Protein AF-A0A1J3JGH9-F1 (afdb_monomer_lite)

pLDDT: mean 84.12, std 10.74, range [33.66, 92.19]

Secondary structure (DSSP, 8-state):
---TTS-HHHHHHHHHHTT--HHHHHHHH-HHHHHHHHHHHHHH-SEEEES-HHIIIIIGGGSTT--HHHHHHHHHHHHTT---TT---PEEEE--TT---

Radius of gyration: 16.02 Å; chains: 1; bounding box: 38×38×42 Å

Foldseek 3Di:
DPPPPAQLVRVQVVVVVVVDDPVVVCVVPVSVVRLVVVLVCQQPAQADEEQDPCCVPPHVVVHPLADPVVQVVLVVCVVVVHDPPPDHGHHYHHDHPPDDD

Organism: Noccaea caerulescens (NCBI:txid107243)

InterPro domains:
  IPR044161 Sucrose-phosphate synthase [PTHR46039] (1-101)

Structure (mmCIF, N/CA/C/O backbone):
data_AF-A0A1J3JGH9-F1
#
_entry.id   AF-A0A1J3JGH9-F1
#
loop_
_atom_site.group_PDB
_atom_site.id
_atom_site.type_symbol
_atom_site.label_atom_id
_atom_site.label_alt_id
_atom_site.label_comp_id
_atom_site.label_asym_id
_atom_site.label_entity_id
_atom_site.label_seq_id
_atom_site.pdbx_PDB_ins_code
_atom_site.Cartn_x
_atom_site.Cartn_y
_atom_site.Cartn_z
_atom_site.occupancy
_atom_site.B_iso_or_equiv
_atom_site.auth_seq_id
_atom_site.auth_comp_id
_atom_site.auth_asym_id
_atom_site.auth_atom_id
_atom_site.pdbx_PDB_model_num
ATOM 1 N N . VAL A 1 1 ? -15.929 12.089 5.093 1.00 33.66 1 VAL A N 1
ATOM 2 C CA . VAL A 1 1 ? -14.637 12.609 4.586 1.00 33.66 1 VAL A CA 1
ATOM 3 C C . VAL A 1 1 ? -13.702 11.424 4.376 1.00 33.66 1 VAL A C 1
ATOM 5 O O . VAL A 1 1 ? -13.221 10.865 5.353 1.00 33.66 1 VAL A O 1
ATOM 8 N N . PHE A 1 2 ? -13.534 10.970 3.128 1.00 36.50 2 PHE A N 1
ATOM 9 C CA . PHE A 1 2 ? -12.484 10.017 2.749 1.00 36.50 2 PHE A CA 1
ATOM 10 C C . PHE A 1 2 ? -11.197 10.830 2.607 1.00 36.50 2 PHE A C 1
ATOM 12 O O . PHE A 1 2 ? -11.030 11.549 1.628 1.00 36.50 2 PHE A O 1
ATOM 19 N N . THR A 1 3 ? -10.314 10.807 3.600 1.00 47.06 3 THR A N 1
ATOM 20 C CA . THR A 1 3 ? -8.988 11.402 3.418 1.00 47.06 3 THR A CA 1
ATOM 21 C C . THR A 1 3 ? -8.196 10.465 2.511 1.00 47.06 3 THR A C 1
ATOM 23 O O . THR A 1 3 ? -7.760 9.407 2.961 1.00 47.06 3 THR A O 1
ATOM 26 N N . GLY A 1 4 ? -8.021 10.832 1.239 1.00 55.53 4 GLY A N 1
ATOM 27 C CA . GLY A 1 4 ? -7.215 10.097 0.249 1.00 55.53 4 GLY A CA 1
ATOM 28 C C . GLY A 1 4 ? -5.706 10.078 0.538 1.00 55.53 4 GLY A C 1
ATOM 29 O O . GLY A 1 4 ? -4.923 9.883 -0.375 1.00 55.53 4 GLY A O 1
ATOM 30 N N . HIS A 1 5 ? -5.306 10.328 1.787 1.00 61.62 5 HIS A N 1
ATOM 31 C CA . HIS A 1 5 ? -3.917 10.380 2.256 1.00 61.62 5 HIS A CA 1
ATOM 32 C C . HIS A 1 5 ? -3.462 9.099 2.968 1.00 61.62 5 HIS A C 1
ATOM 34 O O . HIS A 1 5 ? -2.280 8.954 3.255 1.00 61.62 5 HIS A O 1
ATOM 40 N N . SER A 1 6 ? -4.387 8.203 3.318 1.00 72.00 6 SER A N 1
ATOM 41 C CA . SER A 1 6 ? -4.081 7.035 4.151 1.00 72.00 6 SER A CA 1
ATOM 42 C C . SER A 1 6 ? -4.656 5.793 3.499 1.00 72.00 6 SER A C 1
ATOM 44 O O . SER A 1 6 ? -5.871 5.744 3.267 1.00 72.00 6 SER A O 1
ATOM 46 N N . LEU A 1 7 ? -3.815 4.798 3.227 1.00 84.19 7 LEU A N 1
ATOM 47 C CA . LEU A 1 7 ? -4.241 3.466 2.796 1.00 84.19 7 LEU A CA 1
ATOM 48 C C . LEU A 1 7 ? -5.062 2.761 3.890 1.00 84.19 7 LEU A C 1
ATOM 50 O O . LEU A 1 7 ? -5.011 3.127 5.067 1.00 84.19 7 LEU A O 1
ATOM 54 N N . GLY A 1 8 ? -5.850 1.754 3.514 1.00 87.50 8 GLY A N 1
ATOM 55 C CA . GLY A 1 8 ? -6.713 1.010 4.428 1.00 87.50 8 GLY A CA 1
ATOM 56 C C . GLY A 1 8 ? -5.967 0.367 5.603 1.00 87.50 8 GLY A C 1
ATOM 57 O O . GLY A 1 8 ? -6.445 0.468 6.736 1.00 87.50 8 GLY A O 1
ATO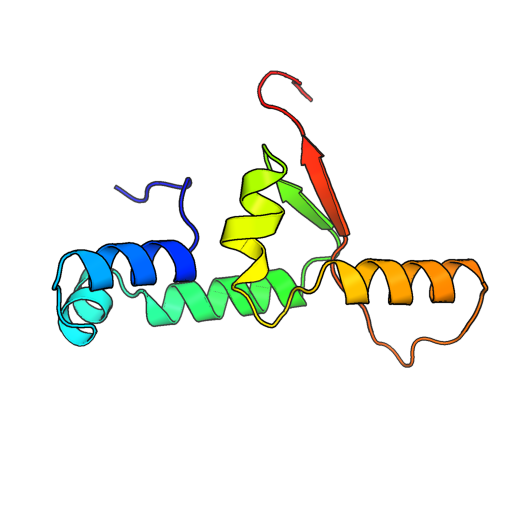M 58 N N . ARG A 1 9 ? -4.794 -0.242 5.368 1.00 88.25 9 ARG A N 1
ATOM 59 C CA . ARG A 1 9 ? -3.975 -0.874 6.422 1.00 88.25 9 ARG A CA 1
ATOM 60 C C . ARG A 1 9 ? -3.392 0.160 7.398 1.00 88.25 9 ARG A C 1
ATOM 62 O O . ARG A 1 9 ? -3.563 -0.006 8.604 1.00 88.25 9 ARG A O 1
ATOM 69 N N . ASP A 1 10 ? -2.820 1.260 6.898 1.00 88.62 10 ASP A N 1
ATOM 70 C CA . ASP A 1 10 ? -2.329 2.376 7.734 1.00 88.62 10 ASP A CA 1
ATOM 71 C C . ASP A 1 10 ? -3.466 2.986 8.571 1.00 88.62 10 ASP A C 1
ATOM 73 O O . ASP A 1 10 ? -3.361 3.158 9.789 1.00 88.62 10 ASP A O 1
ATOM 77 N N . LYS A 1 11 ? -4.628 3.223 7.947 1.00 87.75 11 LYS A N 1
ATOM 78 C CA . LYS A 1 11 ? -5.788 3.772 8.652 1.00 87.75 11 LYS A CA 1
ATOM 79 C C . LYS A 1 11 ? -6.291 2.841 9.753 1.00 87.75 11 LYS A C 1
ATOM 81 O O . LYS A 1 11 ? -6.684 3.318 10.819 1.00 87.75 11 LYS A O 1
ATOM 86 N N . LEU A 1 12 ? -6.301 1.532 9.501 1.00 89.44 12 LEU A N 1
ATOM 87 C CA . LEU A 1 12 ? -6.674 0.533 10.497 1.00 89.44 12 LEU A CA 1
ATOM 88 C C . LEU A 1 12 ? -5.708 0.561 11.685 1.00 89.44 12 LEU A C 1
ATOM 90 O O . LEU A 1 12 ? -6.168 0.618 12.823 1.00 89.44 12 LEU A O 1
ATOM 94 N N . GLU A 1 13 ? -4.398 0.580 11.438 1.00 88.94 13 GLU A N 1
ATOM 95 C CA . GLU A 1 13 ? -3.387 0.639 12.497 1.00 88.94 13 GLU A CA 1
ATOM 96 C C . GLU A 1 13 ? -3.552 1.893 13.370 1.00 88.94 13 GLU A C 1
ATOM 98 O O . GLU A 1 13 ? -3.560 1.805 14.600 1.00 88.94 13 GLU A O 1
ATOM 103 N N . GLN A 1 14 ? -3.772 3.057 12.753 1.00 88.56 14 GLN A N 1
ATOM 104 C CA . GLN A 1 14 ? -4.020 4.307 13.477 1.00 88.56 14 GLN A CA 1
ATOM 105 C C . GLN A 1 14 ? -5.287 4.249 14.339 1.00 88.56 14 GLN A C 1
ATOM 107 O O . GLN A 1 14 ? -5.279 4.710 15.480 1.00 88.56 14 GLN A O 1
ATOM 112 N N . LEU A 1 15 ? -6.383 3.689 13.819 1.00 89.56 15 LEU A N 1
ATOM 113 C CA . LEU A 1 15 ? -7.644 3.586 14.560 1.00 89.56 15 LEU A CA 1
ATOM 114 C C . LEU A 1 15 ? -7.559 2.575 15.712 1.00 89.56 15 LEU A C 1
ATOM 116 O O . LEU A 1 15 ? -8.143 2.815 16.769 1.00 89.56 15 LEU A O 1
ATOM 120 N N . LEU A 1 16 ? -6.793 1.495 15.544 1.00 89.50 16 LEU A N 1
ATOM 121 C CA . LEU A 1 16 ? -6.509 0.545 16.621 1.00 89.50 16 LEU A CA 1
ATOM 122 C C . LEU A 1 16 ? -5.659 1.190 17.725 1.00 89.50 16 LEU A C 1
ATOM 124 O O . LEU A 1 16 ? -5.962 1.015 18.903 1.00 89.50 16 LEU A O 1
ATOM 128 N N . LYS A 1 17 ? -4.658 2.009 17.367 1.00 90.50 17 LYS A N 1
ATOM 129 C CA . LYS A 1 17 ? -3.866 2.793 18.338 1.00 90.50 17 LYS A CA 1
ATOM 130 C C . LYS A 1 17 ? -4.715 3.785 19.142 1.00 90.50 17 LYS A C 1
ATOM 132 O O . LYS A 1 17 ? -4.367 4.102 20.272 1.00 90.50 17 LYS A O 1
ATOM 137 N N . GLN A 1 18 ? -5.838 4.247 18.590 1.00 89.50 18 GLN A N 1
ATOM 138 C CA . GLN A 1 18 ? -6.809 5.101 19.290 1.00 89.50 18 GLN A CA 1
ATOM 139 C C . GLN A 1 18 ? -7.748 4.322 20.231 1.00 89.50 18 GLN A C 1
ATOM 141 O O . GLN A 1 18 ? -8.632 4.925 20.835 1.00 89.50 18 GLN A O 1
ATOM 146 N N . GLY A 1 19 ? -7.587 3.000 20.355 1.00 89.88 19 GLY A N 1
ATOM 147 C CA . GLY A 1 19 ? -8.369 2.164 21.269 1.00 89.88 19 GLY A CA 1
ATOM 148 C C . GLY A 1 19 ? -9.771 1.812 20.770 1.00 89.88 19 GLY A C 1
ATOM 149 O O . GLY A 1 19 ? -10.591 1.338 21.552 1.00 89.88 19 GLY A O 1
ATOM 150 N N . ARG A 1 20 ? -10.071 2.032 19.483 1.00 87.12 20 ARG A N 1
ATOM 151 C CA . ARG A 1 20 ? -11.365 1.646 18.908 1.00 87.12 20 ARG A CA 1
ATOM 152 C C . ARG A 1 20 ? -11.381 0.147 18.585 1.00 87.12 20 ARG A C 1
ATOM 154 O O . ARG A 1 20 ? -10.426 -0.341 17.975 1.00 87.12 20 ARG A O 1
ATOM 161 N N . PRO A 1 21 ? -12.453 -0.587 18.927 1.00 89.94 21 PRO A N 1
ATOM 162 C CA . PRO A 1 21 ? -12.564 -1.998 18.586 1.00 89.94 21 PRO A CA 1
ATOM 163 C C . PRO A 1 21 ? -12.673 -2.186 17.069 1.00 89.94 21 PRO A C 1
ATOM 165 O O . PRO A 1 21 ? -13.290 -1.389 16.352 1.00 89.94 21 PRO A O 1
ATOM 168 N N . LYS A 1 22 ? -12.065 -3.264 16.566 1.00 87.94 22 LYS A N 1
ATOM 169 C CA . LYS A 1 22 ? -11.966 -3.557 15.128 1.00 87.94 22 LYS A CA 1
ATOM 170 C C . LYS A 1 22 ? -13.342 -3.680 14.473 1.00 87.94 22 LYS A C 1
ATOM 172 O O . LYS A 1 22 ? -13.525 -3.258 13.331 1.00 87.94 22 LYS A O 1
ATOM 177 N N . GLU A 1 23 ? -14.310 -4.226 15.196 1.00 89.88 23 GLU A N 1
ATOM 178 C CA . GLU A 1 23 ? -15.687 -4.433 14.757 1.00 89.88 23 GLU A CA 1
ATOM 179 C C . GLU A 1 23 ? -16.387 -3.094 14.505 1.00 89.88 23 GLU A C 1
ATOM 181 O O . GLU A 1 23 ? -17.024 -2.910 13.467 1.00 89.88 23 GLU A O 1
ATOM 186 N N . GLU A 1 24 ? -16.208 -2.129 15.409 1.00 90.75 24 GLU A N 1
ATOM 187 C CA . GLU A 1 24 ? -16.761 -0.780 15.274 1.00 90.75 24 GLU A CA 1
ATOM 188 C C . GLU A 1 24 ? -16.095 -0.028 14.116 1.00 90.75 24 GLU A C 1
ATOM 190 O O . GLU A 1 24 ? -16.779 0.576 13.285 1.00 90.75 24 GLU A O 1
ATOM 195 N N . ILE A 1 25 ? -14.765 -0.126 13.996 1.00 89.25 25 ILE A N 1
ATOM 196 C CA . ILE A 1 25 ? -14.015 0.443 12.868 1.00 89.25 25 ILE A CA 1
ATOM 197 C C . ILE A 1 25 ? -14.546 -0.118 11.544 1.00 89.25 25 ILE A C 1
ATOM 199 O O . ILE A 1 25 ? -14.821 0.636 10.607 1.00 89.25 25 ILE A O 1
ATOM 203 N N . ASN A 1 26 ? -14.709 -1.438 11.452 1.00 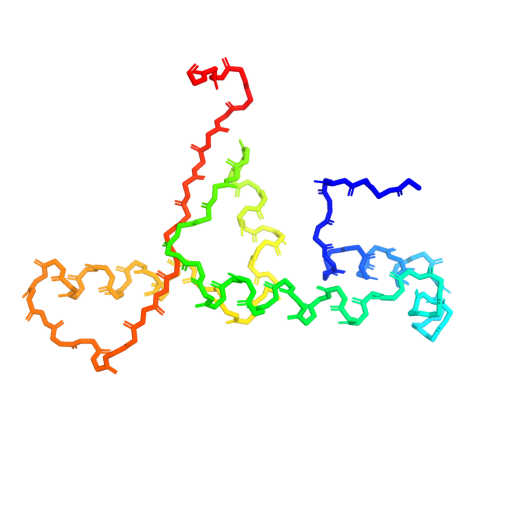90.31 26 ASN A N 1
ATOM 204 C CA . ASN A 1 26 ? -15.192 -2.075 10.236 1.00 90.31 26 ASN A CA 1
ATOM 205 C C . ASN A 1 26 ? -16.657 -1.724 9.945 1.00 90.31 26 ASN A C 1
ATOM 207 O O . ASN A 1 26 ? -17.012 -1.519 8.785 1.00 90.31 26 ASN A O 1
ATOM 211 N N . SER A 1 27 ? -17.500 -1.595 10.970 1.00 90.25 27 SER A N 1
ATOM 212 C CA . SER A 1 27 ? -18.892 -1.176 10.800 1.00 90.25 27 SER A CA 1
ATOM 213 C C . SER A 1 27 ? -18.989 0.232 10.202 1.00 90.25 27 SER A C 1
ATOM 215 O O . SER A 1 27 ? -19.693 0.415 9.202 1.00 90.25 27 SER A O 1
ATOM 217 N N . ASN A 1 28 ? -18.211 1.174 10.751 1.00 88.31 28 ASN A N 1
ATOM 218 C CA . ASN A 1 28 ? -18.233 2.597 10.406 1.00 88.31 28 ASN A CA 1
ATOM 219 C C . ASN A 1 28 ? -17.517 2.928 9.089 1.00 88.31 28 ASN A C 1
ATOM 221 O O . ASN A 1 28 ? -17.999 3.752 8.317 1.00 88.31 28 ASN A O 1
ATOM 225 N N . TYR A 1 29 ? -16.370 2.296 8.821 1.00 85.88 29 TYR A N 1
ATOM 226 C CA . TYR A 1 29 ? -15.506 2.646 7.684 1.00 85.88 29 TYR A CA 1
ATOM 227 C C . TYR A 1 29 ? -15.459 1.589 6.581 1.00 85.88 29 TYR A C 1
ATOM 229 O O . TYR A 1 29 ? -14.827 1.823 5.554 1.00 85.88 29 TYR A O 1
ATOM 237 N N . LYS A 1 30 ? -16.088 0.420 6.781 1.00 91.06 30 LYS A N 1
ATOM 238 C CA . LYS A 1 30 ? -15.992 -0.737 5.866 1.00 91.06 30 LYS A CA 1
ATOM 239 C C . LYS A 1 30 ? -14.536 -1.077 5.524 1.00 91.06 30 LYS A C 1
ATOM 241 O O . LYS A 1 30 ? -14.207 -1.402 4.384 1.00 91.06 30 LYS A O 1
ATOM 246 N N . ILE A 1 31 ? -13.664 -0.978 6.532 1.00 89.50 31 ILE A N 1
ATOM 247 C CA . ILE A 1 31 ? -12.209 -0.976 6.351 1.00 89.50 31 ILE A CA 1
ATOM 248 C C . ILE A 1 31 ? -11.695 -2.277 5.729 1.00 89.50 31 ILE A C 1
ATOM 250 O O . ILE A 1 31 ? -10.787 -2.235 4.909 1.00 89.50 31 ILE A O 1
ATOM 254 N N . MET A 1 32 ? -12.316 -3.417 6.049 1.00 90.38 32 MET A N 1
ATOM 255 C CA . MET A 1 32 ? -11.895 -4.715 5.515 1.00 90.38 32 MET A CA 1
ATOM 256 C C . MET A 1 32 ? -12.126 -4.802 4.006 1.00 90.38 32 MET A C 1
ATOM 258 O O . MET A 1 32 ? -11.218 -5.166 3.268 1.00 90.38 32 MET A O 1
ATOM 262 N N . ARG A 1 33 ? -13.309 -4.378 3.541 1.00 91.31 33 ARG A N 1
ATOM 263 C CA . ARG A 1 33 ? -13.640 -4.335 2.109 1.00 91.31 33 ARG A CA 1
ATOM 264 C C . ARG A 1 33 ? -12.708 -3.394 1.349 1.00 91.31 33 ARG A C 1
ATOM 266 O O . ARG A 1 33 ? -12.365 -3.648 0.202 1.00 91.31 33 ARG A O 1
ATOM 273 N N . ARG A 1 34 ? -12.323 -2.286 1.983 1.00 90.81 34 ARG A N 1
ATOM 274 C CA . ARG A 1 34 ? -11.382 -1.333 1.400 1.00 90.81 34 ARG A CA 1
ATOM 275 C C . ARG A 1 34 ? -9.985 -1.941 1.245 1.00 90.81 34 ARG A C 1
ATOM 277 O O . ARG A 1 34 ? -9.427 -1.830 0.163 1.00 90.81 34 ARG A O 1
ATOM 284 N N . ILE A 1 35 ? -9.456 -2.587 2.286 1.00 90.31 35 ILE A N 1
ATOM 285 C CA . ILE A 1 35 ? -8.139 -3.245 2.235 1.00 90.31 35 ILE A CA 1
ATOM 286 C C . ILE A 1 35 ? -8.123 -4.323 1.147 1.00 90.31 35 ILE A C 1
ATOM 288 O O . ILE A 1 35 ? -7.195 -4.361 0.354 1.00 90.31 35 ILE A O 1
ATOM 292 N N . GLU A 1 36 ? -9.170 -5.145 1.061 1.00 91.19 36 GLU A N 1
ATOM 293 C CA . GLU A 1 36 ? -9.298 -6.171 0.018 1.00 91.19 36 GLU A CA 1
ATOM 294 C C . GLU A 1 36 ? -9.280 -5.571 -1.397 1.00 91.19 36 GLU A C 1
ATOM 296 O O . GLU A 1 36 ? -8.558 -6.046 -2.269 1.00 91.19 36 GLU A O 1
ATOM 301 N N . ALA A 1 37 ? -10.030 -4.489 -1.624 1.00 90.75 37 ALA A N 1
ATOM 302 C CA . ALA A 1 37 ? -10.030 -3.802 -2.913 1.00 90.75 37 ALA A CA 1
ATOM 303 C C . ALA A 1 37 ? -8.665 -3.173 -3.249 1.00 90.75 37 ALA A C 1
ATOM 305 O O . ALA A 1 37 ? -8.275 -3.142 -4.416 1.00 90.75 37 ALA A O 1
ATOM 306 N N . GLU A 1 38 ? -7.945 -2.672 -2.245 1.00 89.56 38 GLU A N 1
ATOM 307 C CA . GLU A 1 38 ? -6.600 -2.117 -2.408 1.00 89.56 38 GLU A CA 1
ATOM 308 C C . GLU A 1 38 ? -5.579 -3.218 -2.747 1.00 89.56 38 GLU A C 1
ATOM 310 O O . GLU A 1 38 ? -4.833 -3.037 -3.701 1.00 89.56 38 GLU A O 1
ATOM 315 N N . GLU A 1 39 ? -5.599 -4.375 -2.072 1.00 89.25 39 GLU A N 1
ATOM 316 C CA . GLU A 1 39 ? -4.749 -5.537 -2.416 1.00 89.25 39 GLU A CA 1
ATOM 317 C C . GLU A 1 39 ? -4.991 -6.003 -3.858 1.00 89.25 39 GLU A C 1
ATOM 319 O O . GLU A 1 39 ? -4.051 -6.129 -4.638 1.00 89.25 39 GLU A O 1
ATOM 324 N N . LEU A 1 40 ? -6.258 -6.163 -4.257 1.00 89.88 40 LEU A N 1
ATOM 325 C CA . LEU A 1 40 ? -6.606 -6.540 -5.632 1.00 89.88 40 LEU A CA 1
ATOM 326 C C . LEU A 1 40 ? -6.132 -5.503 -6.657 1.00 89.88 40 LEU A C 1
ATOM 328 O O . LEU A 1 40 ? -5.721 -5.856 -7.762 1.00 89.88 40 LEU A O 1
ATOM 332 N N . SER A 1 41 ? -6.189 -4.219 -6.301 1.00 89.00 41 SER A N 1
ATOM 333 C CA . SER A 1 41 ? -5.708 -3.138 -7.163 1.00 89.00 41 SER A CA 1
ATOM 334 C C . SER A 1 41 ? -4.185 -3.157 -7.297 1.00 89.00 41 SER A C 1
ATOM 336 O O . SER A 1 41 ? -3.680 -2.936 -8.395 1.00 89.00 41 SER A O 1
ATOM 338 N N . VAL A 1 42 ? -3.455 -3.443 -6.212 1.00 87.75 42 VAL A N 1
ATOM 339 C CA . VAL A 1 42 ? -1.991 -3.601 -6.230 1.00 87.75 42 VAL A CA 1
ATOM 340 C C . VAL A 1 42 ? -1.606 -4.771 -7.127 1.00 87.75 42 VAL A C 1
ATOM 342 O O . VAL A 1 42 ? -0.809 -4.581 -8.046 1.00 87.75 42 VAL A O 1
ATOM 345 N N . ASP A 1 43 ? -2.238 -5.929 -6.939 1.00 87.38 43 ASP A N 1
ATOM 346 C CA . ASP A 1 43 ? -1.977 -7.142 -7.721 1.00 87.38 43 ASP A CA 1
ATOM 347 C C . ASP A 1 43 ? -2.251 -6.962 -9.222 1.00 87.38 43 ASP A C 1
ATOM 349 O O . ASP A 1 43 ? -1.533 -7.511 -10.060 1.00 87.38 43 ASP A O 1
ATOM 353 N N . ALA A 1 44 ? -3.278 -6.186 -9.582 1.00 88.12 44 ALA A N 1
ATOM 354 C CA . ALA A 1 44 ? -3.636 -5.920 -10.976 1.00 88.12 44 ALA A CA 1
ATOM 355 C C . ALA A 1 44 ? -2.833 -4.775 -11.621 1.00 88.12 44 ALA A C 1
ATOM 357 O O . ALA A 1 44 ? -2.874 -4.603 -12.842 1.00 88.12 44 ALA A O 1
ATOM 358 N N . SER A 1 45 ? -2.139 -3.956 -10.829 1.00 88.31 45 SER A N 1
ATOM 359 C CA . SER A 1 45 ? -1.447 -2.766 -11.326 1.00 88.31 45 SER A CA 1
ATOM 360 C C . SER A 1 45 ? -0.093 -3.105 -11.947 1.00 88.31 45 SER A C 1
ATOM 362 O O . SER A 1 45 ? 0.666 -3.899 -11.406 1.00 88.31 45 SER A O 1
ATOM 364 N N . GLU A 1 46 ? 0.264 -2.461 -13.064 1.00 87.44 46 GLU A N 1
ATOM 365 C CA . GLU A 1 46 ? 1.639 -2.536 -13.588 1.00 87.44 46 GLU A CA 1
ATOM 366 C C . GLU A 1 46 ? 2.561 -1.508 -12.908 1.00 87.44 46 GLU A C 1
ATOM 368 O O . GLU A 1 46 ? 3.760 -1.730 -12.703 1.00 87.44 46 GLU A O 1
ATOM 373 N N . ILE A 1 47 ? 2.001 -0.343 -12.584 1.00 86.88 47 ILE A N 1
ATOM 374 C CA . ILE A 1 47 ? 2.719 0.806 -12.043 1.00 86.88 47 ILE A CA 1
ATOM 375 C C . ILE A 1 47 ? 1.866 1.425 -10.941 1.00 86.88 47 ILE A C 1
ATOM 377 O O . ILE A 1 47 ? 0.672 1.651 -11.131 1.00 86.88 47 ILE A O 1
ATOM 381 N N . ILE A 1 48 ? 2.502 1.743 -9.818 1.00 87.50 48 ILE A N 1
ATOM 382 C CA . ILE A 1 48 ? 1.913 2.509 -8.723 1.00 87.50 48 ILE A CA 1
ATOM 383 C C . ILE A 1 48 ? 2.684 3.823 -8.617 1.00 87.50 48 ILE A C 1
ATOM 385 O O . ILE A 1 48 ? 3.915 3.839 -8.548 1.00 87.50 48 ILE A O 1
ATOM 389 N N . ILE A 1 49 ? 1.951 4.931 -8.642 1.00 87.50 49 ILE A N 1
ATOM 390 C CA . ILE A 1 49 ? 2.507 6.280 -8.562 1.00 87.50 49 ILE A CA 1
ATOM 391 C C . ILE A 1 49 ? 2.221 6.832 -7.168 1.00 87.50 49 ILE A C 1
ATOM 393 O O . ILE A 1 49 ? 1.071 6.836 -6.731 1.00 87.50 49 ILE A O 1
ATOM 397 N N . THR A 1 50 ? 3.256 7.306 -6.481 1.00 87.44 50 THR A N 1
ATOM 398 C CA . THR A 1 50 ? 3.149 7.933 -5.157 1.00 87.44 50 THR A CA 1
ATOM 399 C C . THR A 1 50 ? 3.750 9.332 -5.169 1.00 87.44 50 THR A C 1
ATOM 401 O O . THR A 1 50 ? 4.576 9.664 -6.022 1.00 87.44 50 THR A O 1
ATOM 404 N N . SER A 1 51 ? 3.353 10.164 -4.209 1.00 83.44 51 SER A N 1
ATOM 405 C CA . SER A 1 51 ? 3.856 11.537 -4.089 1.00 83.44 51 SER A CA 1
ATOM 406 C C . SER A 1 51 ? 5.230 11.572 -3.424 1.00 83.44 51 SER A C 1
ATOM 408 O O . SER A 1 51 ? 6.058 12.443 -3.688 1.00 83.44 51 SER A O 1
ATOM 410 N N . THR A 1 52 ? 5.493 10.613 -2.536 1.00 84.00 52 THR A N 1
ATOM 411 C CA . THR A 1 52 ? 6.726 10.546 -1.751 1.00 84.00 52 THR A CA 1
ATOM 412 C C . THR A 1 52 ? 7.284 9.127 -1.677 1.00 84.00 52 THR A C 1
ATOM 414 O O . THR A 1 52 ? 6.592 8.131 -1.898 1.00 84.00 52 THR A O 1
ATOM 417 N N . ARG A 1 53 ? 8.572 9.023 -1.323 1.00 84.94 53 ARG A N 1
ATOM 418 C CA . ARG A 1 53 ? 9.208 7.734 -0.998 1.00 84.94 53 ARG A CA 1
ATOM 419 C C . ARG A 1 53 ? 8.737 7.169 0.342 1.00 84.94 53 ARG A C 1
ATOM 421 O O . ARG A 1 53 ? 8.741 5.955 0.502 1.00 84.94 53 ARG A O 1
ATOM 428 N N . GLN A 1 54 ? 8.352 8.035 1.279 1.00 83.62 54 GLN A N 1
ATOM 429 C CA . GLN A 1 54 ? 7.854 7.628 2.596 1.00 83.62 54 GLN A CA 1
ATOM 430 C C . GLN A 1 54 ? 6.560 6.823 2.460 1.00 83.62 54 GLN A C 1
ATOM 432 O O . GLN A 1 54 ? 6.450 5.758 3.053 1.00 83.62 54 GLN A O 1
ATOM 437 N N . GLU A 1 55 ? 5.644 7.244 1.581 1.00 82.50 55 GLU A N 1
ATOM 438 C CA . GLU A 1 55 ? 4.429 6.476 1.270 1.00 82.50 55 GLU A CA 1
ATOM 439 C C . GLU A 1 55 ? 4.744 5.043 0.812 1.00 82.50 55 GLU A C 1
ATOM 441 O O . GLU A 1 55 ? 4.066 4.104 1.222 1.00 82.50 55 GLU A O 1
ATOM 446 N N . ILE A 1 56 ? 5.789 4.850 -0.001 1.00 86.44 56 ILE A N 1
ATOM 447 C CA . ILE A 1 56 ? 6.186 3.518 -0.486 1.00 86.44 56 ILE A CA 1
ATOM 448 C C . ILE A 1 56 ? 6.684 2.642 0.667 1.00 86.44 56 ILE A C 1
ATOM 450 O O . ILE A 1 56 ? 6.249 1.501 0.812 1.00 86.44 56 ILE A O 1
ATOM 454 N N . GLU A 1 57 ? 7.618 3.161 1.462 1.00 84.75 57 GLU A N 1
ATOM 455 C CA . GLU A 1 57 ? 8.314 2.378 2.487 1.00 84.75 57 GLU A CA 1
ATOM 456 C C . GLU A 1 57 ? 7.455 2.123 3.732 1.00 84.75 57 GLU A C 1
ATOM 458 O O . GLU A 1 57 ? 7.598 1.072 4.356 1.00 84.75 57 GLU A O 1
ATOM 463 N N . GLU A 1 58 ? 6.572 3.059 4.090 1.00 83.88 58 GLU A N 1
ATOM 464 C CA . GLU A 1 58 ? 5.796 3.008 5.335 1.00 83.88 58 GLU A CA 1
ATOM 465 C C . GLU A 1 58 ? 4.346 2.564 5.125 1.00 83.88 58 GLU A C 1
ATOM 467 O O . GLU A 1 58 ? 3.820 1.840 5.964 1.00 83.88 58 GLU A O 1
ATOM 472 N N . GLN A 1 59 ? 3.696 2.951 4.019 1.00 85.12 59 GLN A N 1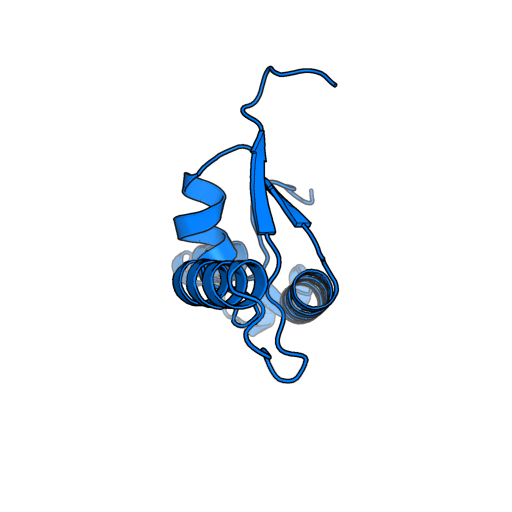
ATOM 473 C CA . GLN A 1 59 ? 2.285 2.617 3.787 1.00 85.12 59 GLN A CA 1
ATOM 474 C C . GLN A 1 59 ? 2.125 1.421 2.846 1.00 85.12 59 GLN A C 1
ATOM 476 O O . GLN A 1 59 ? 1.500 0.426 3.210 1.00 85.12 59 GLN A O 1
ATOM 481 N N . TRP A 1 60 ? 2.698 1.482 1.638 1.00 85.94 60 TRP A N 1
ATOM 482 C CA . TRP A 1 60 ? 2.525 0.418 0.638 1.00 85.94 60 TRP A CA 1
ATOM 483 C C . TRP A 1 60 ? 3.219 -0.880 1.029 1.00 85.94 60 TRP A C 1
ATOM 485 O O . TRP A 1 60 ? 2.722 -1.959 0.724 1.00 85.94 60 TRP A O 1
ATOM 495 N N . ARG A 1 61 ? 4.327 -0.794 1.767 1.00 84.75 61 ARG A N 1
ATOM 496 C CA . ARG A 1 61 ? 5.040 -1.962 2.298 1.00 84.75 61 ARG A CA 1
ATOM 497 C C . ARG A 1 61 ? 4.224 -2.781 3.307 1.00 84.75 61 ARG A C 1
ATOM 499 O O . ARG A 1 61 ? 4.641 -3.875 3.673 1.00 84.75 61 ARG A O 1
ATOM 506 N N . LEU A 1 62 ? 3.081 -2.266 3.764 1.00 84.44 62 LEU A N 1
ATOM 507 C C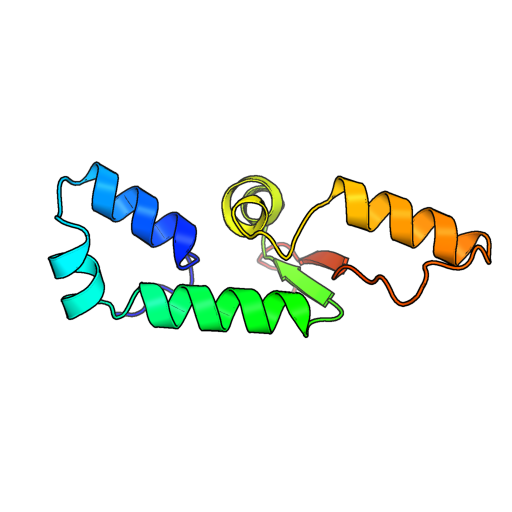A . LEU A 1 62 ? 2.150 -3.010 4.611 1.00 84.44 62 LEU A CA 1
ATOM 508 C C . LEU A 1 62 ? 1.316 -4.028 3.824 1.00 84.44 62 LEU A C 1
ATOM 510 O O . LEU A 1 62 ? 0.687 -4.863 4.466 1.00 84.44 62 LEU A O 1
ATOM 514 N N . TYR A 1 63 ? 1.260 -3.940 2.492 1.00 85.44 63 TYR A N 1
ATOM 515 C CA . TYR A 1 63 ? 0.432 -4.787 1.626 1.00 85.44 63 TYR A CA 1
ATOM 516 C C . TYR A 1 63 ? 1.219 -6.003 1.142 1.00 85.44 63 TYR A C 1
ATOM 518 O O . TYR A 1 63 ? 2.398 -5.894 0.805 1.00 85.44 63 TYR A O 1
ATOM 526 N N . ASP A 1 64 ? 0.563 -7.161 1.090 1.00 80.12 64 ASP A N 1
ATOM 527 C CA . ASP A 1 64 ? 1.233 -8.426 0.759 1.00 80.12 64 ASP A CA 1
ATOM 528 C C . ASP A 1 64 ? 1.557 -8.516 -0.742 1.00 80.12 64 ASP A C 1
ATOM 530 O O . ASP A 1 64 ? 2.571 -9.103 -1.128 1.00 80.12 64 ASP A O 1
ATOM 534 N N . GLY A 1 65 ? 0.746 -7.861 -1.583 1.00 79.94 65 GLY A N 1
ATOM 535 C CA . GLY A 1 65 ? 0.973 -7.728 -3.025 1.00 79.94 65 GLY A CA 1
ATOM 536 C C . GLY A 1 65 ? 2.178 -6.859 -3.411 1.00 79.94 65 GLY A C 1
ATOM 537 O O . GLY A 1 65 ? 2.430 -6.661 -4.599 1.00 79.94 65 GLY A O 1
ATOM 538 N N . PHE A 1 66 ? 2.937 -6.320 -2.444 1.00 82.81 66 PHE A N 1
ATOM 539 C CA . PHE A 1 66 ? 4.046 -5.411 -2.721 1.00 82.81 66 PHE A CA 1
ATOM 540 C C . PHE A 1 66 ? 5.312 -5.672 -1.885 1.00 82.81 66 PHE A C 1
ATOM 542 O O . PHE A 1 66 ? 5.353 -5.464 -0.676 1.00 82.81 66 PHE A O 1
ATOM 549 N N . ASP A 1 67 ? 6.413 -6.020 -2.565 1.00 85.75 67 ASP A N 1
ATOM 550 C CA . ASP A 1 67 ? 7.758 -6.060 -1.971 1.00 85.75 67 ASP A CA 1
ATOM 551 C C . ASP A 1 67 ? 8.788 -5.344 -2.878 1.00 85.75 67 ASP A C 1
ATOM 553 O O . ASP A 1 67 ? 9.136 -5.861 -3.951 1.00 85.75 67 ASP A O 1
ATOM 557 N N . PRO A 1 68 ? 9.357 -4.196 -2.443 1.00 83.00 68 PRO A N 1
ATOM 558 C CA . PRO A 1 68 ? 10.384 -3.462 -3.187 1.00 83.00 68 PRO A CA 1
ATOM 559 C C . PRO A 1 68 ? 11.646 -4.275 -3.503 1.00 83.00 68 PRO A C 1
ATOM 561 O O . PRO A 1 68 ? 12.388 -3.958 -4.437 1.00 83.00 68 PRO A O 1
ATOM 564 N N . VAL A 1 69 ? 11.989 -5.269 -2.683 1.00 86.94 69 VAL A N 1
ATOM 565 C CA . VAL A 1 69 ? 13.154 -6.134 -2.912 1.00 86.94 69 VAL A CA 1
ATOM 566 C C . VAL A 1 69 ? 12.830 -7.160 -3.991 1.00 86.94 69 VAL A C 1
ATOM 568 O O . VAL A 1 69 ? 13.664 -7.413 -4.870 1.00 86.94 69 VAL A O 1
ATOM 571 N N . LEU A 1 70 ? 11.629 -7.736 -3.950 1.00 87.75 70 LEU A N 1
ATOM 572 C CA . LEU A 1 70 ? 11.163 -8.683 -4.956 1.00 87.75 70 LEU A CA 1
ATOM 573 C C . LEU A 1 70 ? 10.974 -8.012 -6.323 1.00 87.75 70 LEU A C 1
ATOM 575 O O . LEU A 1 70 ? 11.451 -8.566 -7.315 1.00 87.75 70 LEU A O 1
ATOM 579 N N . GLU A 1 71 ? 10.396 -6.807 -6.374 1.00 89.00 71 GLU A N 1
ATOM 580 C CA . GLU A 1 71 ? 10.289 -5.985 -7.595 1.00 89.00 71 GLU A CA 1
ATOM 581 C C . GLU A 1 71 ? 11.655 -5.835 -8.270 1.00 89.00 71 GLU A C 1
ATOM 583 O O . GLU A 1 71 ? 11.837 -6.222 -9.428 1.00 89.00 71 GLU A O 1
ATO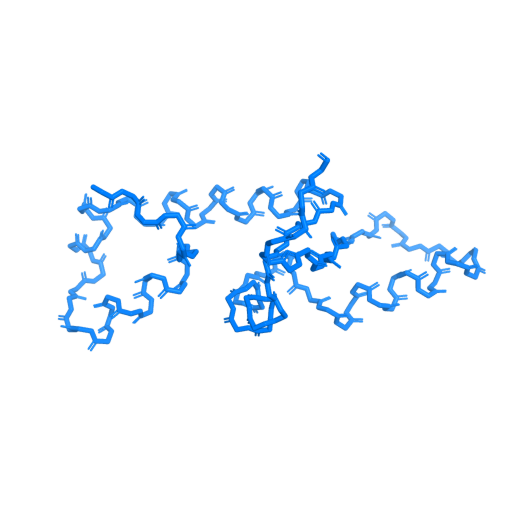M 588 N N . ARG A 1 72 ? 12.663 -5.383 -7.512 1.00 88.06 72 ARG A N 1
ATOM 589 C CA . ARG A 1 72 ? 14.023 -5.169 -8.025 1.00 88.06 72 ARG A CA 1
ATOM 590 C C . ARG A 1 72 ? 14.647 -6.453 -8.563 1.00 88.06 72 ARG A C 1
ATOM 592 O O . ARG A 1 72 ? 15.306 -6.428 -9.607 1.00 88.06 72 ARG A O 1
ATOM 599 N N . LYS A 1 73 ? 14.437 -7.582 -7.876 1.00 90.00 73 LYS A N 1
ATOM 600 C CA . LYS A 1 73 ? 14.929 -8.901 -8.309 1.00 90.00 73 LYS A CA 1
ATOM 601 C C . LYS A 1 73 ? 14.251 -9.357 -9.598 1.00 90.00 73 LYS A C 1
ATOM 603 O O . LYS A 1 73 ? 14.951 -9.765 -10.526 1.00 90.00 73 LYS A O 1
ATOM 608 N N . LEU A 1 74 ? 12.923 -9.278 -9.674 1.00 88.75 74 LEU A N 1
ATOM 609 C CA . LEU A 1 74 ? 12.160 -9.649 -10.868 1.00 88.75 74 LEU A CA 1
ATOM 610 C C . LEU A 1 74 ? 12.566 -8.775 -12.054 1.00 88.75 74 LEU A C 1
ATOM 612 O O . LEU A 1 74 ? 12.892 -9.295 -13.117 1.00 88.75 74 LEU A O 1
ATOM 616 N N . ARG A 1 75 ? 12.698 -7.464 -11.849 1.00 87.31 75 ARG A N 1
ATOM 617 C CA . ARG A 1 75 ? 13.147 -6.528 -12.881 1.00 87.31 75 ARG A CA 1
ATOM 618 C C . ARG A 1 75 ? 14.559 -6.831 -13.379 1.00 87.31 75 ARG A C 1
ATOM 620 O O . ARG A 1 75 ? 14.805 -6.802 -14.585 1.00 87.31 75 ARG A O 1
ATOM 627 N N . ALA A 1 76 ? 15.494 -7.128 -12.477 1.00 89.25 76 ALA A N 1
ATOM 628 C CA . ALA A 1 76 ? 16.854 -7.506 -12.855 1.00 89.25 76 ALA A CA 1
ATOM 629 C C . ALA A 1 76 ? 16.885 -8.808 -13.672 1.00 89.25 76 ALA A C 1
ATOM 631 O O . ALA A 1 76 ? 17.669 -8.915 -14.615 1.00 89.25 76 ALA A O 1
ATOM 632 N N . ARG A 1 77 ? 16.019 -9.777 -13.347 1.00 90.62 77 ARG A N 1
ATOM 633 C CA . ARG A 1 77 ? 15.867 -11.028 -14.105 1.00 90.62 77 ARG A CA 1
ATOM 634 C C . ARG A 1 77 ? 15.274 -10.787 -15.489 1.00 90.62 77 ARG A C 1
ATOM 636 O O . ARG A 1 77 ? 15.880 -11.221 -16.466 1.00 90.62 77 ARG A O 1
ATOM 643 N N . THR A 1 78 ? 14.185 -10.024 -15.582 1.00 87.00 78 THR A N 1
ATOM 644 C CA . THR A 1 78 ? 13.548 -9.669 -16.860 1.00 87.00 78 THR A CA 1
ATOM 645 C C . THR A 1 78 ? 14.524 -8.935 -17.782 1.00 87.00 78 THR A C 1
ATOM 647 O O . THR A 1 78 ? 14.642 -9.287 -18.950 1.00 87.00 78 THR A O 1
ATOM 650 N N . LYS A 1 79 ? 15.318 -7.989 -17.255 1.00 87.75 79 LYS A N 1
ATOM 651 C CA . LYS A 1 79 ? 16.367 -7.294 -18.031 1.00 87.75 79 LYS A CA 1
ATOM 652 C C . LYS A 1 79 ? 17.459 -8.220 -18.571 1.00 87.75 79 LYS A C 1
ATOM 654 O O . LYS A 1 79 ? 18.080 -7.899 -19.575 1.00 87.75 79 LYS A O 1
ATOM 659 N N . ARG A 1 80 ? 17.719 -9.340 -17.895 1.00 91.94 80 ARG A N 1
ATOM 660 C CA . ARG A 1 80 ? 18.710 -10.349 -18.300 1.00 91.94 80 ARG A CA 1
ATOM 661 C C . ARG A 1 80 ? 18.103 -11.453 -19.176 1.00 91.94 80 ARG A C 1
ATOM 663 O O . ARG A 1 80 ? 18.779 -12.442 -19.430 1.00 91.94 80 ARG A O 1
ATOM 670 N N . GLY A 1 81 ? 16.838 -11.322 -19.589 1.00 87.88 81 GLY A N 1
ATOM 671 C CA . GLY A 1 81 ? 16.133 -12.342 -20.370 1.00 87.88 81 GLY A CA 1
ATOM 672 C C . GLY A 1 81 ? 15.851 -13.632 -19.593 1.00 87.88 81 GLY A C 1
ATOM 673 O O . GLY A 1 81 ? 15.595 -14.672 -20.191 1.00 87.88 81 GLY A O 1
ATOM 674 N N . VAL A 1 82 ? 15.917 -13.596 -18.259 1.00 92.19 82 VAL A N 1
ATOM 675 C CA . VAL A 1 82 ? 15.689 -14.775 -17.420 1.00 92.19 82 VAL A CA 1
ATOM 676 C C . VAL A 1 82 ? 14.195 -14.919 -17.143 1.00 92.19 82 VAL A C 1
ATOM 678 O O . VAL A 1 82 ? 13.559 -13.977 -16.675 1.00 92.19 82 VAL A O 1
ATOM 681 N N . ASN A 1 83 ? 13.646 -16.117 -17.363 1.00 87.88 83 ASN A N 1
ATOM 682 C CA . ASN A 1 83 ? 12.233 -16.403 -17.123 1.00 87.88 83 ASN A CA 1
ATOM 683 C C . ASN A 1 83 ? 11.846 -16.171 -15.640 1.00 87.88 83 ASN A C 1
ATOM 685 O O . ASN A 1 83 ? 12.531 -16.619 -14.705 1.00 87.88 83 ASN A O 1
ATOM 689 N N . CYS A 1 84 ? 10.738 -15.455 -15.437 1.00 85.44 84 CYS A N 1
ATOM 690 C CA . CYS A 1 84 ? 10.150 -15.135 -14.135 1.00 85.44 84 CYS A CA 1
ATOM 691 C C . CYS A 1 84 ? 8.907 -15.988 -13.808 1.00 85.44 84 CYS A C 1
ATOM 693 O O . CYS A 1 84 ? 8.281 -15.764 -12.780 1.00 85.44 84 CYS A O 1
ATOM 695 N N . HIS A 1 85 ? 8.574 -16.991 -14.628 1.00 87.19 85 HIS A N 1
ATOM 696 C CA . HIS A 1 85 ? 7.447 -17.922 -14.455 1.00 87.19 85 HIS A CA 1
ATOM 697 C C . HIS A 1 85 ? 6.097 -17.212 -14.276 1.00 87.19 85 HIS A C 1
ATOM 699 O O . HIS A 1 85 ? 5.304 -17.582 -13.417 1.00 87.19 85 HIS A O 1
ATOM 705 N N . GLY A 1 86 ? 5.874 -16.136 -15.035 1.00 82.06 86 GLY A N 1
ATOM 706 C CA . GLY A 1 86 ? 4.669 -15.312 -14.917 1.00 82.06 86 GLY A CA 1
ATOM 707 C C . GLY A 1 86 ? 4.603 -14.453 -13.651 1.00 82.06 86 GLY A C 1
ATOM 708 O O . GLY A 1 86 ? 3.632 -13.728 -13.475 1.00 82.06 86 GLY A O 1
ATOM 709 N N . ARG A 1 87 ? 5.624 -14.484 -12.780 1.00 84.69 87 ARG A N 1
ATOM 710 C CA . ARG A 1 87 ? 5.683 -13.593 -11.617 1.00 84.69 87 ARG A CA 1
ATOM 711 C C . ARG A 1 87 ? 5.997 -12.176 -12.061 1.00 84.69 87 ARG A C 1
ATOM 713 O O . ARG A 1 87 ? 7.008 -11.929 -12.724 1.00 84.69 87 ARG A O 1
ATOM 720 N N . PHE A 1 88 ? 5.152 -11.265 -11.621 1.00 83.81 88 PHE A N 1
ATOM 721 C CA . PHE A 1 88 ? 5.264 -9.839 -11.836 1.00 83.81 88 PHE A CA 1
ATOM 722 C C . PHE A 1 88 ? 5.042 -9.120 -10.501 1.00 83.81 88 PHE A C 1
ATOM 724 O O . PHE A 1 88 ? 4.487 -9.695 -9.570 1.00 83.81 88 PHE A O 1
ATOM 731 N N . MET A 1 89 ? 5.558 -7.902 -10.393 1.00 88.19 89 MET A N 1
ATOM 732 C CA . MET A 1 89 ? 5.406 -7.042 -9.226 1.00 88.19 89 MET A CA 1
ATOM 733 C C . MET A 1 89 ? 5.300 -5.603 -9.740 1.00 88.19 89 MET A C 1
ATOM 735 O O . MET A 1 89 ? 6.137 -5.231 -10.577 1.00 88.19 89 ME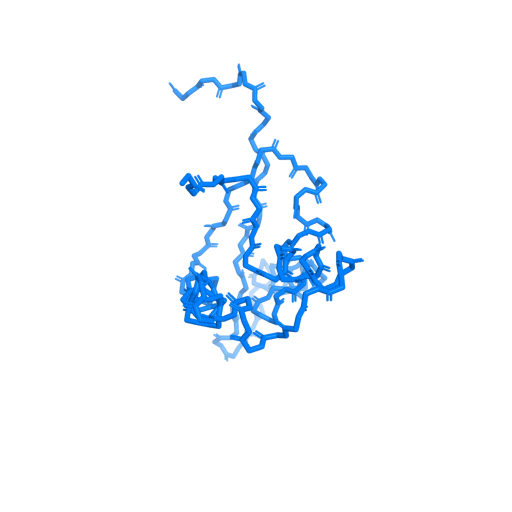T A O 1
ATOM 739 N N . PRO A 1 90 ? 4.315 -4.806 -9.285 1.00 88.44 90 PRO A N 1
ATOM 740 C CA . PRO A 1 90 ? 4.141 -3.437 -9.747 1.00 88.44 90 PRO A CA 1
ATOM 741 C C . PRO A 1 90 ? 5.389 -2.589 -9.522 1.00 88.44 90 PRO A C 1
ATOM 743 O O . PRO A 1 90 ? 6.081 -2.691 -8.505 1.00 88.44 90 PRO A O 1
ATOM 746 N N . ARG A 1 91 ? 5.666 -1.702 -10.480 1.00 87.88 91 ARG A N 1
ATOM 747 C CA . ARG A 1 91 ? 6.751 -0.723 -10.373 1.00 87.88 91 ARG A CA 1
ATOM 748 C C . ARG A 1 91 ? 6.273 0.501 -9.603 1.00 87.88 91 ARG A C 1
ATOM 750 O O . ARG A 1 91 ? 5.309 1.138 -10.009 1.00 87.88 91 ARG A O 1
ATOM 757 N N . MET A 1 92 ? 6.994 0.878 -8.551 1.00 85.88 92 MET A N 1
ATOM 758 C CA . MET A 1 92 ? 6.727 2.122 -7.825 1.00 85.88 92 MET A CA 1
ATOM 759 C C . MET A 1 92 ? 7.455 3.305 -8.462 1.00 85.88 92 MET A C 1
ATOM 761 O O . MET A 1 92 ? 8.669 3.252 -8.690 1.00 85.88 92 MET A O 1
ATOM 765 N N . VAL A 1 93 ? 6.723 4.388 -8.706 1.00 87.31 93 VAL A N 1
ATOM 766 C CA . VAL A 1 93 ? 7.246 5.650 -9.236 1.00 87.31 93 VAL A CA 1
ATOM 767 C C . VAL A 1 93 ? 6.871 6.775 -8.283 1.00 87.31 93 VAL A C 1
ATOM 769 O O . VAL A 1 93 ? 5.708 6.932 -7.936 1.00 87.31 93 VAL A O 1
ATOM 772 N N . VAL A 1 94 ? 7.859 7.573 -7.882 1.00 88.06 94 VAL A N 1
ATOM 773 C CA . VAL A 1 94 ? 7.619 8.770 -7.071 1.00 88.06 94 VAL A CA 1
ATOM 774 C C . VAL A 1 94 ? 7.545 9.985 -7.977 1.00 88.06 94 VAL A C 1
ATOM 776 O O . VAL A 1 94 ? 8.503 10.262 -8.701 1.00 88.06 94 VAL A O 1
ATOM 779 N N . ILE A 1 95 ? 6.439 10.717 -7.897 1.00 85.62 95 ILE A N 1
ATOM 780 C CA . ILE A 1 95 ? 6.250 12.014 -8.544 1.00 85.62 95 ILE A CA 1
ATOM 781 C C . ILE A 1 95 ? 6.055 13.049 -7.432 1.00 85.62 95 ILE A C 1
ATOM 783 O O . ILE A 1 95 ? 4.981 13.102 -6.838 1.00 85.62 95 ILE A O 1
ATOM 787 N N . PRO A 1 96 ? 7.089 13.845 -7.106 1.00 79.81 96 PRO A N 1
ATOM 788 C CA . PRO A 1 96 ? 7.003 14.837 -6.048 1.00 79.81 96 PRO A CA 1
ATOM 789 C C . PRO A 1 96 ? 5.868 15.843 -6.288 1.00 79.81 96 PRO A C 1
ATOM 791 O O . PRO A 1 96 ? 5.643 16.248 -7.433 1.00 79.81 96 PRO A O 1
ATOM 794 N N . PRO A 1 97 ? 5.191 16.301 -5.221 1.00 75.38 97 PRO A N 1
ATOM 795 C CA . PRO A 1 97 ? 4.177 17.340 -5.336 1.00 75.38 97 PRO A CA 1
ATOM 796 C C . PRO A 1 97 ? 4.793 18.615 -5.929 1.00 75.38 97 PRO A C 1
ATOM 798 O O . PRO A 1 97 ? 5.853 19.061 -5.491 1.00 75.38 97 PRO A O 1
ATOM 801 N N . GLY A 1 98 ? 4.132 19.188 -6.938 1.00 70.56 98 GLY A N 1
ATOM 802 C CA . GLY A 1 98 ? 4.609 20.370 -7.666 1.00 70.56 98 GLY A CA 1
ATOM 803 C C . GLY A 1 98 ? 5.276 20.084 -9.017 1.00 70.56 98 GLY A C 1
ATOM 804 O O . GLY A 1 98 ? 5.630 21.032 -9.711 1.00 70.56 98 GLY A O 1
ATOM 805 N N . MET A 1 99 ? 5.420 18.816 -9.422 1.00 59.09 99 MET A N 1
ATOM 806 C CA . MET A 1 99 ? 5.603 18.475 -10.837 1.00 59.09 99 MET A CA 1
ATOM 807 C C . MET A 1 99 ? 4.228 18.292 -11.486 1.00 59.09 99 MET A C 1
ATOM 809 O O . MET A 1 99 ? 3.572 17.276 -11.264 1.00 59.09 99 MET A O 1
ATOM 813 N N . GLU A 1 100 ? 3.772 19.301 -12.231 1.00 56.62 100 GLU A N 1
ATOM 814 C CA . GLU A 1 100 ? 2.577 19.190 -13.076 1.00 56.62 100 GLU A CA 1
ATOM 815 C C . GLU A 1 100 ? 2.862 18.317 -14.310 1.00 56.62 100 GLU A C 1
ATOM 817 O O . GLU A 1 100 ? 4.001 18.247 -14.782 1.00 56.62 100 GLU A O 1
ATOM 822 N N . PHE A 1 101 ? 1.823 17.623 -14.779 1.00 57.69 101 PHE A N 1
ATOM 823 C CA . PHE A 1 101 ? 1.824 16.816 -16.002 1.00 57.69 101 PHE A CA 1
ATOM 824 C C . PHE A 1 101 ? 1.679 17.696 -17.244 1.00 57.69 101 PHE A C 1
ATOM 826 O O . PHE A 1 101 ? 0.888 18.663 -17.176 1.00 57.69 101 PHE A O 1
#

Sequence (101 aa):
VFTGHSLGRDKLEQLLKQGRPKEEINSNYKIMRRIEAEELSVDASEIIITSTRQEIEEQWRLYDGFDPVLERKLRARTKRGVNCHGRFMPRMVVIPPGMEF